Protein AF-A0A2A8LI61-F1 (afdb_monomer_lite)

Sequence (81 aa):
MSSANQAGPVGVTISRNNNPPGLDGANYGTAAGQEVVAFGFFQVVAGDTITLVNISGQSIAIGGDTGSNQPAARLSFFKIS

Secondary structure (DSSP, 8-state):
-------S-EEEEEEETTEEEEEEEEE---SSS------------TT--EEEEE-SSS----S---SS--PPP--------

pLDDT: mean 80.7, std 13.93, range [27.89, 93.5]

Structure (mmCIF, N/CA/C/O backbone):
data_AF-A0A2A8LI61-F1
#
_entry.id   AF-A0A2A8LI61-F1
#
loop_
_atom_site.group_PDB
_atom_site.id
_atom_site.type_symbol
_atom_site.label_atom_id
_atom_site.label_alt_id
_atom_site.label_comp_id
_atom_site.label_asym_id
_atom_site.label_entity_id
_atom_site.label_seq_id
_atom_site.pdbx_PDB_ins_code
_atom_site.Cartn_x
_atom_site.Cartn_y
_atom_site.Cartn_z
_atom_site.occupancy
_atom_site.B_iso_or_equiv
_ato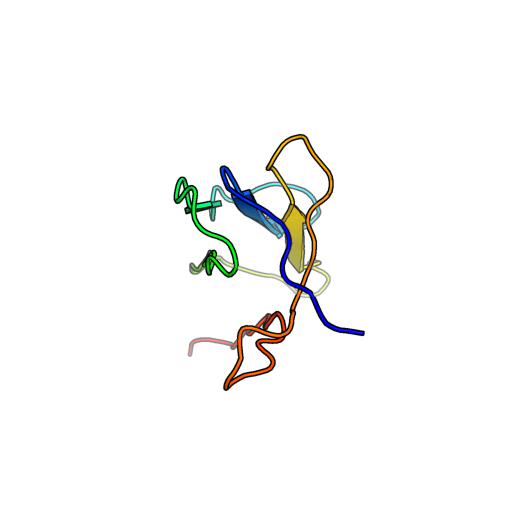m_site.auth_seq_id
_atom_site.auth_comp_id
_atom_site.auth_asym_id
_atom_site.auth_atom_id
_atom_site.pdbx_PDB_model_num
ATOM 1 N N . MET A 1 1 ? -6.123 -3.888 -20.921 1.00 35.97 1 MET A N 1
ATOM 2 C CA . MET A 1 1 ? -4.998 -2.937 -21.030 1.00 35.97 1 MET A CA 1
ATOM 3 C C . MET A 1 1 ? -3.888 -3.476 -20.152 1.00 35.97 1 MET A C 1
ATOM 5 O O . MET A 1 1 ? -4.122 -3.632 -18.961 1.00 35.97 1 MET A O 1
ATOM 9 N N . SER A 1 2 ? -2.769 -3.884 -20.748 1.00 27.89 2 SER A N 1
ATOM 10 C CA . SER A 1 2 ? -1.593 -4.374 -20.025 1.00 27.89 2 SER A CA 1
ATOM 11 C C . SER A 1 2 ? -1.017 -3.259 -19.154 1.00 27.89 2 SER A C 1
ATOM 13 O O . SER A 1 2 ? -1.049 -2.092 -19.543 1.00 27.89 2 SER A O 1
ATOM 15 N N . SER A 1 3 ? -0.480 -3.595 -17.984 1.00 34.19 3 SER A N 1
ATOM 16 C CA . SER A 1 3 ? 0.473 -2.706 -17.322 1.00 34.19 3 SER A CA 1
ATOM 17 C C . SER A 1 3 ? 1.835 -3.379 -17.305 1.00 34.19 3 SER A C 1
ATOM 19 O O . SER A 1 3 ? 1.977 -4.515 -16.864 1.00 34.19 3 SER A O 1
ATOM 21 N N . ALA A 1 4 ? 2.812 -2.673 -17.853 1.00 45.94 4 ALA A N 1
ATOM 22 C CA . ALA A 1 4 ? 4.155 -3.179 -18.071 1.00 45.94 4 ALA A CA 1
ATOM 23 C C . ALA A 1 4 ? 5.250 -2.214 -17.559 1.00 45.94 4 ALA A C 1
ATOM 25 O O . ALA A 1 4 ? 6.413 -2.411 -17.876 1.00 45.94 4 ALA A O 1
ATOM 26 N N . ASN A 1 5 ? 4.945 -1.137 -16.813 1.00 57.66 5 ASN A N 1
ATOM 27 C CA . ASN A 1 5 ? 5.663 0.124 -17.092 1.00 57.66 5 ASN A CA 1
ATOM 28 C C . ASN A 1 5 ? 6.238 0.945 -15.921 1.00 57.66 5 ASN A C 1
ATOM 30 O O . ASN A 1 5 ? 6.408 2.150 -16.100 1.00 57.66 5 ASN A O 1
ATOM 34 N N . GLN A 1 6 ? 6.573 0.391 -14.752 1.00 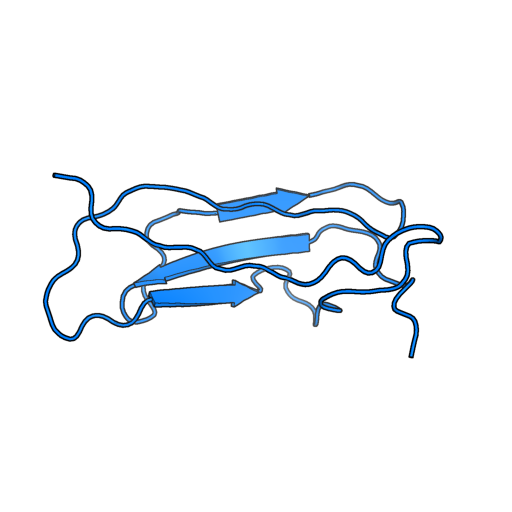67.44 6 GLN A N 1
ATOM 35 C CA . GLN A 1 6 ? 7.250 1.228 -13.746 1.00 67.44 6 GLN A CA 1
ATOM 36 C C . GLN A 1 6 ? 8.438 0.548 -13.079 1.00 67.44 6 GLN A C 1
ATOM 38 O O . GLN A 1 6 ? 8.284 -0.402 -12.316 1.00 67.44 6 GLN A O 1
ATOM 43 N N . ALA A 1 7 ? 9.625 1.072 -13.391 1.00 72.06 7 ALA A N 1
ATOM 44 C CA . ALA A 1 7 ? 10.831 0.843 -12.615 1.00 72.06 7 ALA A CA 1
ATOM 45 C C . ALA A 1 7 ? 10.705 1.545 -11.255 1.00 72.06 7 ALA A C 1
ATOM 47 O O . ALA A 1 7 ? 10.054 2.589 -11.142 1.00 72.06 7 ALA A O 1
ATOM 48 N N . GLY A 1 8 ? 11.321 0.964 -10.228 1.00 75.06 8 GLY A N 1
ATOM 49 C CA . GLY A 1 8 ? 11.387 1.557 -8.901 1.00 75.06 8 GLY A CA 1
ATOM 50 C C . GLY A 1 8 ? 12.200 2.861 -8.849 1.00 75.06 8 GLY A C 1
ATOM 51 O O . GLY A 1 8 ? 12.809 3.270 -9.841 1.00 75.06 8 GLY A O 1
ATOM 52 N N . PRO A 1 9 ? 12.247 3.509 -7.675 1.00 84.12 9 PRO A N 1
ATOM 53 C CA . PRO A 1 9 ? 11.701 3.019 -6.413 1.00 84.12 9 PRO A CA 1
ATOM 54 C C . PRO A 1 9 ? 10.181 3.190 -6.314 1.00 84.12 9 PRO A C 1
ATOM 56 O O . PRO A 1 9 ? 9.636 4.238 -6.655 1.00 84.12 9 PRO A O 1
ATOM 59 N N . VAL A 1 10 ? 9.502 2.161 -5.809 1.00 88.06 10 VAL A N 1
ATOM 60 C CA . VAL A 1 10 ? 8.085 2.221 -5.430 1.00 88.06 10 VAL A CA 1
ATOM 61 C C . VAL A 1 10 ? 7.983 1.981 -3.932 1.00 88.06 10 VAL A C 1
ATOM 63 O O . VAL A 1 10 ? 8.554 1.023 -3.415 1.00 88.06 10 VAL A O 1
ATOM 66 N N . GLY A 1 11 ? 7.256 2.856 -3.244 1.00 90.62 11 GLY A N 1
ATOM 67 C CA . GLY A 1 11 ? 7.001 2.785 -1.815 1.00 90.62 11 GLY A CA 1
ATOM 68 C C . GLY A 1 11 ? 5.515 2.921 -1.508 1.00 90.62 11 GLY A C 1
ATOM 69 O O . GLY A 1 11 ? 4.813 3.757 -2.087 1.00 90.62 11 GLY A O 1
ATOM 70 N N . VAL A 1 12 ? 5.041 2.121 -0.560 1.00 91.44 12 VAL A N 1
ATOM 71 C CA . VAL A 1 12 ? 3.687 2.207 -0.010 1.00 91.44 12 VAL A CA 1
ATOM 72 C C . VAL A 1 12 ? 3.736 2.204 1.515 1.00 91.44 12 VAL A C 1
ATOM 74 O O . VAL A 1 12 ? 4.617 1.588 2.104 1.00 91.44 12 VAL A O 1
ATOM 77 N N . THR A 1 13 ? 2.776 2.866 2.153 1.00 93.38 13 THR A N 1
ATOM 78 C CA . THR A 1 13 ? 2.557 2.802 3.603 1.00 93.38 13 THR A CA 1
ATOM 79 C C . THR A 1 13 ? 1.106 2.445 3.894 1.00 93.38 13 THR A C 1
ATOM 81 O O . THR A 1 13 ? 0.200 2.848 3.160 1.00 93.38 13 THR A O 1
ATOM 84 N N . ILE A 1 14 ? 0.861 1.683 4.955 1.00 92.50 14 ILE A N 1
ATOM 85 C CA . ILE A 1 14 ? -0.494 1.469 5.477 1.00 92.50 14 ILE A CA 1
ATOM 86 C C . ILE A 1 14 ? -0.756 2.562 6.498 1.00 92.50 14 ILE A C 1
ATOM 88 O O . ILE A 1 14 ? -0.071 2.564 7.502 1.00 92.50 14 ILE A O 1
ATOM 92 N N . SER A 1 15 ? -1.742 3.440 6.312 1.00 90.44 15 SER A N 1
ATOM 93 C CA . SER A 1 15 ? -2.077 4.495 7.279 1.00 90.44 15 SER A CA 1
ATOM 94 C C . SER A 1 15 ? -3.349 4.189 8.080 1.00 90.44 15 SER A C 1
ATOM 96 O O . SER A 1 15 ? -4.276 3.552 7.573 1.00 90.44 15 SER A O 1
ATOM 98 N N . ARG A 1 16 ? -3.404 4.680 9.327 1.00 92.19 16 ARG A N 1
ATOM 99 C CA . ARG A 1 16 ? -4.596 4.676 10.190 1.00 92.19 16 ARG A CA 1
ATOM 100 C C . ARG A 1 16 ? -5.048 6.116 10.392 1.00 92.19 16 ARG A C 1
ATOM 102 O O . ARG A 1 16 ? -4.305 6.911 10.959 1.00 92.19 16 ARG A O 1
ATOM 109 N N . ASN A 1 17 ? -6.260 6.455 9.956 1.00 92.06 17 ASN A N 1
ATOM 110 C CA . ASN A 1 17 ? -6.804 7.820 10.036 1.00 92.06 17 ASN A CA 1
ATOM 111 C C . ASN A 1 17 ? -5.842 8.878 9.455 1.00 92.06 17 ASN A C 1
ATOM 113 O O . ASN A 1 17 ? -5.649 9.937 10.046 1.00 92.06 17 ASN A O 1
ATOM 117 N N . ASN A 1 18 ? -5.205 8.569 8.318 1.00 85.94 18 ASN A N 1
ATOM 118 C CA . ASN A 1 18 ? -4.178 9.388 7.655 1.00 85.94 18 ASN A CA 1
ATOM 119 C C . ASN A 1 18 ? -2.883 9.607 8.455 1.00 85.94 18 ASN A C 1
ATOM 121 O O . ASN A 1 18 ? -2.037 10.392 8.032 1.00 85.94 18 ASN A O 1
ATOM 125 N N . ASN A 1 19 ? -2.695 8.908 9.575 1.00 86.81 19 ASN A N 1
ATOM 126 C CA . ASN A 1 19 ? -1.433 8.891 10.298 1.00 86.81 19 ASN A CA 1
ATOM 127 C C . ASN A 1 19 ? -0.654 7.615 9.935 1.00 86.81 19 ASN A C 1
ATOM 129 O O . ASN A 1 19 ? -1.190 6.515 10.125 1.00 86.81 19 ASN A O 1
ATOM 133 N N . PRO A 1 20 ? 0.575 7.715 9.401 1.00 80.94 20 PRO A N 1
ATOM 134 C CA . PRO A 1 20 ? 1.386 6.546 9.099 1.00 80.94 20 PRO A CA 1
ATOM 135 C C . PRO A 1 20 ? 1.865 5.881 10.410 1.00 80.94 20 PRO A C 1
ATOM 137 O O . PRO A 1 20 ? 2.624 6.484 11.164 1.00 80.94 20 PRO A O 1
ATOM 140 N N . PRO A 1 21 ? 1.472 4.626 10.694 1.00 78.44 21 PRO A N 1
ATOM 141 C CA . PRO A 1 21 ? 1.975 3.814 11.796 1.00 78.44 21 PRO A CA 1
ATOM 142 C C . PRO A 1 21 ? 3.409 3.301 11.556 1.00 78.44 21 PRO A C 1
ATOM 144 O O . PRO A 1 21 ? 3.883 2.484 12.337 1.00 78.44 21 PRO A O 1
ATOM 147 N N . GLY A 1 22 ? 4.086 3.727 10.480 1.00 78.69 22 GLY A N 1
ATOM 148 C CA . GLY A 1 22 ? 5.416 3.236 10.095 1.00 78.69 22 GLY A CA 1
ATOM 149 C C . GLY A 1 22 ? 5.404 1.839 9.466 1.00 78.69 22 GLY A C 1
ATOM 150 O O . GLY A 1 22 ? 6.407 1.131 9.510 1.00 78.69 22 GLY A O 1
ATOM 151 N N . LEU A 1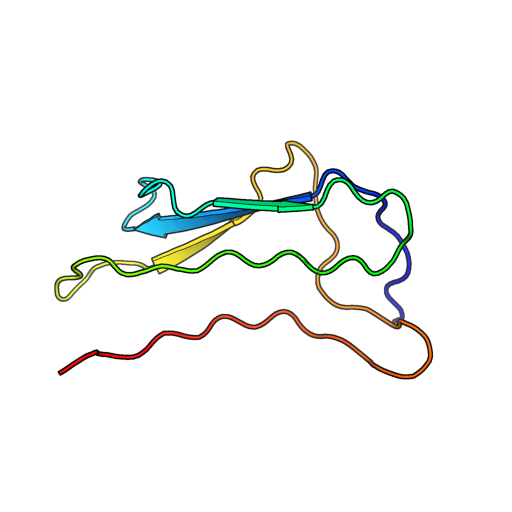 23 ? 4.261 1.414 8.917 1.00 88.38 23 LEU A N 1
ATOM 152 C CA . LEU A 1 23 ? 4.129 0.148 8.196 1.00 88.38 23 LEU A CA 1
ATOM 153 C C . LEU A 1 23 ? 4.400 0.376 6.712 1.00 88.38 23 LEU A C 1
ATOM 155 O O . LEU A 1 23 ? 3.475 0.439 5.897 1.00 88.38 23 LEU A O 1
ATOM 159 N N . ASP A 1 24 ? 5.683 0.526 6.405 1.00 92.81 24 ASP A N 1
ATOM 160 C CA . ASP A 1 24 ? 6.172 0.883 5.081 1.00 92.81 24 ASP A CA 1
ATOM 161 C C . ASP A 1 24 ? 6.697 -0.348 4.337 1.00 92.81 24 ASP A C 1
ATOM 163 O O . ASP A 1 24 ? 7.337 -1.233 4.905 1.00 92.81 24 ASP A O 1
ATOM 167 N N . GLY A 1 25 ? 6.436 -0.388 3.037 1.00 91.31 25 GLY A N 1
ATOM 168 C CA . GLY A 1 25 ? 7.002 -1.348 2.103 1.00 91.31 25 GLY A CA 1
ATOM 169 C C . GLY A 1 25 ? 7.649 -0.594 0.954 1.00 91.31 25 GLY A C 1
ATOM 170 O O . GLY A 1 25 ? 7.058 0.345 0.421 1.00 91.31 25 GLY A O 1
ATOM 171 N N . ALA A 1 26 ? 8.851 -0.999 0.555 1.00 90.56 26 ALA A N 1
ATOM 172 C CA . ALA A 1 26 ? 9.555 -0.388 -0.563 1.00 90.56 26 ALA A CA 1
ATOM 173 C C . ALA A 1 26 ? 10.225 -1.447 -1.436 1.00 90.56 26 ALA A C 1
ATOM 175 O O . ALA A 1 26 ? 10.738 -2.449 -0.938 1.00 90.56 26 ALA A O 1
ATOM 176 N N . ASN A 1 27 ? 10.248 -1.199 -2.742 1.00 86.69 27 ASN A N 1
ATOM 177 C CA . ASN A 1 27 ? 11.033 -1.967 -3.695 1.00 86.69 27 ASN A CA 1
ATOM 178 C C . ASN A 1 27 ? 11.851 -1.010 -4.570 1.00 86.69 27 ASN A C 1
ATOM 180 O O . ASN A 1 27 ? 11.314 -0.080 -5.176 1.00 86.69 27 ASN A O 1
ATOM 184 N N . TYR A 1 28 ? 13.160 -1.253 -4.623 1.00 85.62 28 TYR A N 1
ATOM 185 C CA . TYR A 1 28 ? 14.148 -0.463 -5.363 1.00 85.62 28 TYR A CA 1
ATOM 186 C C . TYR A 1 28 ? 14.590 -1.142 -6.671 1.00 85.62 28 TYR A C 1
ATOM 188 O O . TYR A 1 28 ? 15.539 -0.699 -7.315 1.00 85.62 28 TYR A O 1
ATOM 196 N N . GLY A 1 29 ? 13.926 -2.233 -7.058 1.00 77.50 29 GLY A N 1
ATOM 197 C CA . GLY A 1 29 ? 14.177 -2.956 -8.295 1.00 77.50 29 GLY A CA 1
ATOM 198 C C . GLY A 1 29 ? 13.915 -2.086 -9.522 1.00 77.50 29 GLY A C 1
ATOM 199 O O . GLY A 1 29 ? 12.943 -1.336 -9.589 1.00 77.50 29 GLY A O 1
ATOM 200 N N . THR A 1 30 ? 14.791 -2.198 -10.515 1.00 76.06 30 THR A N 1
ATOM 201 C CA . THR A 1 30 ? 14.743 -1.393 -11.744 1.00 76.06 30 THR A CA 1
ATOM 202 C C . THR A 1 30 ? 14.003 -2.081 -12.892 1.00 76.06 30 THR A C 1
ATOM 204 O O . THR A 1 30 ? 13.689 -1.438 -13.890 1.00 76.06 30 THR A O 1
ATOM 207 N N . ALA A 1 31 ? 13.702 -3.377 -12.766 1.00 73.88 31 ALA A N 1
ATOM 208 C CA . ALA A 1 31 ? 12.916 -4.121 -13.747 1.00 73.88 31 ALA A CA 1
ATOM 209 C C . ALA A 1 31 ? 11.414 -3.852 -13.574 1.00 73.88 31 ALA A C 1
ATOM 211 O O . ALA A 1 31 ? 10.950 -3.659 -12.456 1.00 73.88 31 ALA A O 1
ATOM 212 N N . ALA A 1 32 ? 10.636 -3.887 -14.655 1.00 74.44 32 ALA A N 1
ATOM 213 C CA . ALA A 1 32 ? 9.181 -3.755 -14.577 1.00 74.44 32 ALA A CA 1
ATOM 214 C C . ALA A 1 32 ? 8.517 -4.946 -13.857 1.00 74.44 32 ALA A C 1
ATOM 216 O O . ALA A 1 32 ? 9.070 -6.044 -13.810 1.00 74.44 32 ALA A O 1
ATOM 217 N N . GLY A 1 33 ? 7.309 -4.727 -13.324 1.00 71.75 33 GLY A N 1
ATOM 218 C CA . GLY A 1 33 ? 6.516 -5.777 -12.672 1.00 71.75 33 GLY A CA 1
ATOM 219 C C . GLY A 1 33 ? 6.940 -6.100 -11.236 1.00 71.75 33 GLY A C 1
ATOM 220 O O . GLY A 1 33 ? 6.660 -7.195 -10.758 1.00 71.75 33 GLY A O 1
ATOM 221 N N . GLN A 1 34 ? 7.620 -5.173 -10.552 1.00 76.25 34 GLN A N 1
ATOM 222 C CA . GLN A 1 34 ? 7.992 -5.351 -9.147 1.00 76.25 34 GLN A CA 1
ATOM 223 C C . GLN A 1 34 ? 6.765 -5.436 -8.235 1.00 76.25 34 GLN A C 1
ATOM 225 O O . GLN A 1 34 ? 5.821 -4.655 -8.364 1.00 76.25 34 GLN A O 1
ATOM 230 N N . GLU A 1 35 ? 6.833 -6.332 -7.254 1.00 82.00 35 GLU A N 1
ATOM 231 C CA . GLU A 1 35 ? 5.899 -6.368 -6.134 1.00 82.00 35 GLU A CA 1
ATOM 232 C C . GLU A 1 35 ? 6.417 -5.493 -4.986 1.00 82.00 35 GLU A C 1
ATOM 234 O O . GLU A 1 35 ? 7.613 -5.491 -4.677 1.00 82.00 35 GLU A O 1
ATOM 239 N N . VAL A 1 36 ? 5.511 -4.759 -4.338 1.00 87.25 36 VAL A N 1
ATOM 240 C CA . VAL A 1 36 ? 5.787 -4.030 -3.097 1.00 87.25 36 VAL A CA 1
ATOM 241 C C . VAL A 1 36 ? 4.793 -4.489 -2.047 1.00 87.25 36 VAL A C 1
ATOM 243 O O . VAL A 1 36 ? 3.584 -4.420 -2.265 1.00 87.25 36 VAL A O 1
ATOM 246 N N . VAL A 1 37 ? 5.308 -4.941 -0.906 1.00 88.88 37 VAL A N 1
ATOM 247 C CA . VAL A 1 37 ? 4.498 -5.462 0.195 1.00 88.88 37 VAL A CA 1
ATOM 248 C C . VAL A 1 37 ? 4.760 -4.627 1.440 1.00 88.88 37 VAL A C 1
ATOM 250 O O . VAL A 1 37 ? 5.902 -4.493 1.870 1.00 88.88 37 VAL A O 1
ATOM 253 N N . ALA A 1 38 ? 3.690 -4.100 2.028 1.00 91.19 38 ALA A N 1
ATOM 254 C CA . ALA A 1 38 ? 3.673 -3.573 3.386 1.00 91.19 38 ALA A CA 1
ATOM 255 C C . ALA A 1 38 ? 2.742 -4.452 4.224 1.00 91.19 38 ALA A C 1
ATOM 257 O O . ALA A 1 38 ? 1.676 -4.860 3.757 1.00 91.19 38 ALA A O 1
ATOM 258 N N . PHE A 1 39 ? 3.140 -4.760 5.453 1.00 92.12 39 PHE A N 1
ATOM 259 C CA . PHE A 1 39 ? 2.343 -5.564 6.373 1.00 92.12 39 PHE A CA 1
ATOM 260 C C . PHE A 1 39 ? 2.661 -5.180 7.814 1.00 92.12 39 PHE A C 1
ATOM 262 O O . PHE A 1 39 ? 3.713 -4.618 8.107 1.00 92.12 39 PHE A O 1
ATOM 269 N N . GLY A 1 40 ? 1.754 -5.509 8.725 1.00 90.44 40 GLY A N 1
ATOM 270 C CA . GLY A 1 40 ? 1.988 -5.321 10.145 1.00 90.44 40 GLY A CA 1
ATOM 271 C C . GLY A 1 40 ? 0.739 -5.548 10.972 1.00 90.44 40 GLY A C 1
ATOM 272 O O . GLY A 1 40 ? -0.311 -5.944 10.466 1.00 90.44 40 GLY A O 1
ATOM 273 N N . PHE A 1 41 ? 0.878 -5.266 12.261 1.00 89.75 41 PHE A N 1
ATOM 274 C CA . PHE A 1 41 ? -0.188 -5.370 13.243 1.00 89.75 41 PHE A CA 1
ATOM 275 C C . PHE A 1 41 ? -0.285 -4.051 13.987 1.00 89.75 41 PHE A C 1
ATOM 277 O O . PHE A 1 41 ? 0.728 -3.477 14.380 1.00 89.75 41 PHE A O 1
ATOM 284 N N . PHE A 1 42 ? -1.501 -3.574 14.202 1.00 87.56 42 PHE A N 1
ATOM 285 C CA . PHE A 1 42 ? -1.734 -2.407 15.034 1.00 87.56 42 PHE A CA 1
ATOM 286 C C . PHE A 1 42 ? -3.138 -2.461 15.615 1.00 87.56 42 PHE A C 1
ATOM 288 O O . PHE A 1 42 ? -4.048 -3.080 15.062 1.00 87.56 42 PHE A O 1
ATOM 295 N N . GLN A 1 43 ? -3.298 -1.817 16.765 1.00 89.50 43 GLN A N 1
ATOM 296 C CA . GLN A 1 43 ? -4.589 -1.717 17.418 1.00 89.50 43 GLN A CA 1
ATOM 297 C C . GLN A 1 43 ? -5.498 -0.781 16.622 1.00 89.50 43 GLN A C 1
ATOM 299 O O . GLN A 1 43 ? -5.117 0.346 16.298 1.00 89.50 43 GLN A O 1
ATOM 304 N N . VAL A 1 44 ? -6.713 -1.249 16.361 1.00 89.38 44 VAL A N 1
ATOM 305 C CA . VAL A 1 44 ? -7.781 -0.483 15.719 1.00 89.38 44 VAL A CA 1
ATOM 306 C C . VAL A 1 44 ? -8.984 -0.403 16.647 1.00 89.38 44 VAL A C 1
ATOM 308 O O . VAL A 1 44 ? -9.239 -1.311 17.441 1.00 89.38 44 VAL A O 1
ATOM 311 N N . VAL A 1 45 ? -9.721 0.695 16.552 1.00 91.44 45 VAL A N 1
ATOM 312 C CA . VAL A 1 45 ? -11.010 0.901 17.211 1.00 91.44 45 VAL A CA 1
ATOM 313 C C . VAL A 1 45 ? -12.100 1.079 16.161 1.00 91.44 45 VAL A C 1
ATOM 315 O O . VAL A 1 45 ? -11.829 1.369 14.994 1.00 91.44 45 VAL A O 1
ATOM 318 N N . ALA A 1 46 ? -13.353 0.885 16.570 1.00 91.75 46 ALA A N 1
ATOM 319 C CA . ALA A 1 46 ? -14.487 1.113 15.685 1.00 91.75 46 ALA A CA 1
ATOM 320 C C . ALA A 1 46 ? -14.470 2.557 15.157 1.00 91.75 46 ALA A C 1
ATOM 322 O O . ALA A 1 46 ? -14.330 3.502 15.931 1.00 91.75 46 ALA A O 1
ATOM 323 N N . GLY A 1 47 ? -14.616 2.706 13.839 1.00 93.50 47 GLY A N 1
ATOM 324 C CA . GLY A 1 47 ? -14.563 3.999 13.154 1.00 93.50 47 GLY A CA 1
ATOM 325 C C . GLY A 1 47 ? -13.193 4.371 12.582 1.00 93.50 47 GLY A C 1
ATOM 326 O O . GLY A 1 47 ? -13.117 5.335 11.825 1.00 93.50 47 GLY A O 1
ATOM 327 N N . ASP A 1 48 ? -12.131 3.611 12.870 1.00 92.75 48 ASP A N 1
ATOM 328 C CA . ASP A 1 48 ? -10.842 3.834 12.213 1.00 92.75 48 ASP A CA 1
ATOM 329 C C . ASP A 1 48 ? -10.904 3.539 10.712 1.00 92.75 48 ASP A C 1
ATOM 331 O O . ASP A 1 48 ? -11.493 2.552 10.269 1.00 92.75 48 ASP A O 1
ATOM 335 N N . THR A 1 49 ? -10.220 4.370 9.932 1.00 92.00 49 THR A N 1
ATOM 336 C CA . THR A 1 49 ? -10.022 4.167 8.496 1.00 92.00 49 THR A CA 1
ATOM 337 C C . THR A 1 49 ? -8.615 3.653 8.236 1.00 92.00 49 THR A C 1
ATOM 339 O O . THR A 1 49 ? -7.638 4.273 8.660 1.00 92.00 49 THR A O 1
ATOM 342 N N . ILE A 1 50 ? -8.517 2.541 7.507 1.00 90.56 50 ILE A N 1
ATOM 343 C CA . ILE A 1 50 ? -7.247 1.970 7.055 1.00 90.56 50 ILE A CA 1
ATOM 344 C C . ILE A 1 50 ? -7.079 2.272 5.572 1.00 90.56 50 ILE A C 1
ATOM 346 O O . ILE A 1 50 ? -7.956 1.945 4.772 1.00 90.56 50 ILE A O 1
ATOM 350 N N . THR A 1 51 ? -5.958 2.879 5.197 1.00 89.94 51 THR A N 1
ATOM 351 C CA . THR A 1 51 ? -5.652 3.188 3.795 1.00 89.94 51 THR A CA 1
ATOM 352 C C . THR A 1 51 ? -4.290 2.647 3.397 1.00 89.94 51 THR A C 1
ATOM 354 O O . THR A 1 51 ? -3.347 2.672 4.180 1.00 89.94 51 THR A O 1
ATOM 357 N N . LEU A 1 52 ? -4.179 2.169 2.159 1.00 89.25 52 LEU A N 1
ATOM 358 C CA . LEU A 1 52 ? -2.894 1.929 1.513 1.00 89.25 52 LEU A CA 1
ATOM 359 C C . LEU A 1 52 ? -2.527 3.190 0.729 1.00 89.25 52 LEU A C 1
ATOM 361 O O . LEU A 1 52 ? -3.280 3.616 -0.147 1.00 89.25 52 LEU A O 1
ATOM 365 N N . VAL A 1 53 ? -1.397 3.800 1.062 1.00 90.25 53 VAL A N 1
ATOM 366 C CA . VAL A 1 53 ? -0.971 5.096 0.533 1.00 90.25 53 VAL A CA 1
ATOM 367 C C . VAL A 1 53 ? 0.311 4.919 -0.266 1.00 90.25 53 VAL A C 1
ATOM 369 O O . VAL A 1 53 ? 1.266 4.306 0.199 1.00 90.25 53 VAL A O 1
ATOM 372 N N . ASN A 1 54 ? 0.342 5.484 -1.470 1.00 89.69 54 ASN A N 1
ATOM 373 C CA . ASN A 1 54 ? 1.562 5.607 -2.258 1.00 89.69 54 ASN A CA 1
ATOM 374 C C . ASN A 1 54 ? 2.454 6.711 -1.670 1.00 89.69 54 ASN A C 1
ATOM 376 O O . ASN A 1 54 ? 2.031 7.864 -1.596 1.00 89.69 54 ASN A O 1
ATOM 380 N N . ILE A 1 55 ? 3.689 6.365 -1.311 1.00 91.81 55 ILE A N 1
ATOM 381 C CA . ILE A 1 55 ? 4.694 7.290 -0.758 1.00 91.81 55 ILE A CA 1
ATOM 382 C C . ILE A 1 55 ? 5.894 7.469 -1.690 1.00 91.81 55 ILE A C 1
ATOM 384 O O . ILE A 1 55 ? 6.914 8.023 -1.296 1.00 91.81 55 ILE A O 1
ATOM 388 N N . SER A 1 56 ? 5.783 7.012 -2.938 1.00 88.12 56 SER A N 1
ATOM 389 C CA . SER A 1 56 ? 6.913 6.998 -3.867 1.00 88.12 56 SER A CA 1
ATOM 390 C C . SER A 1 56 ? 7.344 8.396 -4.326 1.00 88.12 56 SER A C 1
ATOM 392 O O . SER A 1 56 ? 8.430 8.532 -4.863 1.00 88.12 56 SER A O 1
ATOM 394 N N . GLY A 1 57 ? 6.517 9.434 -4.136 1.00 87.81 57 GLY A N 1
ATOM 395 C CA . GLY A 1 57 ? 6.768 10.792 -4.648 1.00 87.81 57 GLY A CA 1
ATOM 396 C C . GLY A 1 57 ? 6.350 11.001 -6.112 1.00 87.81 57 GLY A C 1
ATOM 397 O O . GLY A 1 57 ? 6.322 12.131 -6.591 1.00 87.81 57 GLY A O 1
ATOM 398 N N . GLN A 1 58 ? 5.940 9.930 -6.794 1.00 85.06 58 GLN A N 1
ATOM 399 C CA . GLN A 1 58 ? 5.355 9.935 -8.135 1.00 85.06 58 GLN A CA 1
ATOM 400 C C . GLN A 1 58 ? 4.101 9.063 -8.188 1.00 85.06 58 GLN A C 1
ATOM 402 O O . GLN A 1 58 ? 3.907 8.193 -7.337 1.00 85.06 58 GLN A O 1
ATOM 407 N N . SER A 1 59 ? 3.266 9.246 -9.212 1.00 85.62 59 SER A N 1
ATOM 408 C CA . SER A 1 59 ? 2.174 8.316 -9.511 1.00 85.62 59 SER A CA 1
ATOM 409 C C . SER A 1 59 ? 2.705 6.901 -9.752 1.00 85.62 59 SER A C 1
ATOM 411 O O . SER A 1 59 ? 3.777 6.727 -10.337 1.00 85.62 59 SER A O 1
ATOM 413 N N . ILE A 1 60 ? 1.943 5.902 -9.301 1.00 82.94 60 ILE A N 1
ATOM 414 C CA . ILE A 1 60 ? 2.267 4.488 -9.499 1.00 82.94 60 ILE A CA 1
ATOM 415 C C . ILE A 1 60 ? 1.199 3.785 -10.334 1.00 82.94 60 ILE A C 1
ATOM 417 O O . ILE A 1 60 ? 0.006 4.046 -10.166 1.00 82.94 60 ILE A O 1
ATOM 421 N N . ALA A 1 61 ? 1.619 2.884 -11.219 1.00 79.88 61 ALA A N 1
ATOM 422 C CA . ALA A 1 61 ? 0.711 1.974 -11.911 1.00 79.88 61 ALA A CA 1
ATOM 423 C C . ALA A 1 61 ? 0.386 0.765 -11.016 1.00 79.88 61 ALA A C 1
ATOM 425 O O . ALA A 1 61 ? 1.292 0.086 -10.535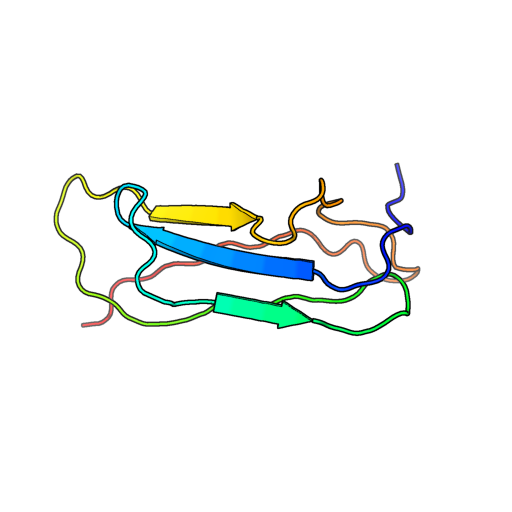 1.00 79.88 61 ALA A O 1
ATOM 426 N N . ILE A 1 62 ? -0.905 0.492 -10.795 1.00 79.9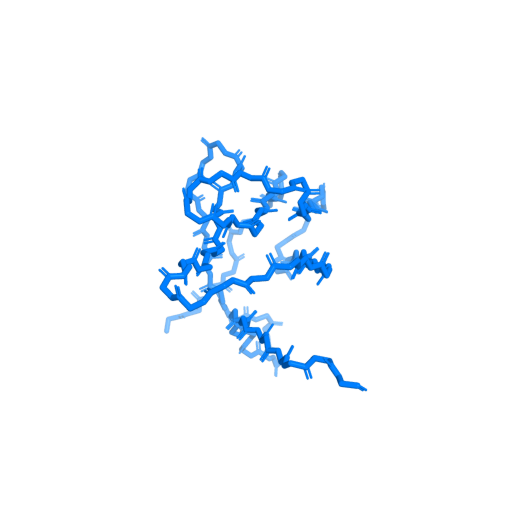4 62 ILE A N 1
ATOM 427 C CA . ILE A 1 62 ? -1.366 -0.641 -9.983 1.00 79.94 62 ILE A CA 1
ATOM 428 C C . ILE A 1 62 ? -1.902 -1.761 -10.871 1.00 79.94 62 ILE A C 1
ATOM 430 O O . ILE A 1 62 ? -2.829 -1.557 -11.655 1.00 79.94 62 ILE A O 1
ATOM 434 N N . GLY A 1 63 ? -1.359 -2.959 -10.650 1.00 70.88 63 GLY A N 1
ATOM 435 C CA . GLY A 1 63 ? -1.670 -4.171 -11.399 1.00 70.88 63 GLY A CA 1
ATOM 436 C C . GLY A 1 63 ? -1.211 -4.088 -12.846 1.00 70.88 63 GLY A C 1
ATOM 437 O O . GLY A 1 63 ? -0.854 -3.004 -13.284 1.00 70.88 63 GLY A O 1
ATOM 438 N N . GLY A 1 64 ? -1.155 -5.203 -13.577 1.00 63.41 64 GLY A N 1
ATOM 439 C CA . GLY A 1 64 ? -0.548 -5.224 -14.910 1.00 63.41 64 GLY A CA 1
ATOM 440 C C . GLY A 1 64 ? -0.560 -6.549 -15.631 1.00 63.41 64 GLY A C 1
ATOM 441 O O . GLY A 1 64 ? -1.194 -7.476 -15.162 1.00 63.41 64 GLY A O 1
ATOM 442 N N . ASP A 1 65 ? 0.107 -6.604 -16.779 1.00 62.28 65 ASP A N 1
ATOM 443 C CA . ASP A 1 65 ? 0.373 -7.829 -17.529 1.00 62.28 65 ASP A CA 1
ATOM 444 C C . ASP A 1 65 ? 1.868 -8.116 -17.424 1.00 62.28 65 ASP A C 1
ATOM 446 O O . ASP A 1 65 ? 2.689 -7.405 -18.005 1.00 62.28 65 ASP A O 1
ATOM 450 N N . THR A 1 66 ? 2.224 -9.127 -16.630 1.00 64.38 66 THR A N 1
ATOM 451 C CA . THR A 1 66 ? 3.612 -9.593 -16.495 1.00 64.38 66 THR A CA 1
ATOM 452 C C . THR A 1 66 ? 3.877 -10.817 -17.379 1.00 64.38 66 THR A C 1
ATOM 454 O O . THR A 1 66 ? 4.741 -11.636 -17.065 1.00 64.38 66 THR A O 1
ATOM 457 N N . GLY A 1 67 ? 3.109 -10.994 -18.457 1.00 67.69 67 GLY A N 1
ATOM 458 C CA . GLY A 1 67 ? 3.181 -12.113 -19.391 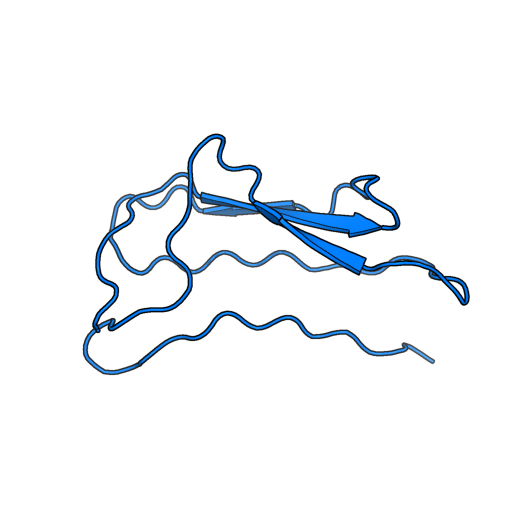1.00 67.69 67 GLY A CA 1
ATOM 459 C C . GLY A 1 67 ? 2.238 -13.258 -19.019 1.00 67.69 67 GLY A C 1
ATOM 460 O O . GLY A 1 67 ? 1.275 -13.525 -19.729 1.00 67.69 67 GLY A O 1
ATOM 461 N N . SER A 1 68 ? 2.521 -13.978 -17.928 1.00 61.59 68 SER A N 1
ATOM 462 C CA . SER A 1 68 ? 1.745 -15.170 -17.525 1.00 61.59 68 SER A CA 1
ATOM 463 C C . SER A 1 68 ? 0.700 -14.914 -16.441 1.00 61.59 68 SER A C 1
ATOM 465 O O . SER A 1 68 ? -0.181 -15.745 -16.235 1.00 61.59 68 SER A O 1
ATOM 467 N N . ASN A 1 69 ? 0.785 -13.774 -15.756 1.00 60.31 69 ASN A N 1
ATOM 468 C CA . ASN A 1 69 ? -0.107 -13.392 -14.673 1.00 60.31 69 ASN A CA 1
ATOM 469 C C . ASN A 1 69 ? -0.549 -11.942 -14.857 1.00 60.31 69 ASN A C 1
ATOM 471 O O . ASN A 1 69 ? 0.234 -11.089 -15.271 1.00 60.31 69 ASN A O 1
ATOM 475 N N . GLN A 1 70 ? -1.793 -11.672 -14.461 1.00 66.19 70 GLN A N 1
ATOM 476 C CA . GLN A 1 70 ? -2.311 -10.319 -14.311 1.00 66.19 70 GLN A CA 1
ATOM 477 C C . GLN A 1 70 ? -2.317 -9.953 -12.821 1.00 66.19 70 GLN A C 1
ATOM 479 O O . GLN A 1 70 ? -3.370 -10.075 -12.183 1.00 66.19 70 GLN A O 1
ATOM 484 N N . PRO A 1 71 ? -1.170 -9.611 -12.196 1.00 65.50 71 PRO A N 1
ATOM 485 C CA . PRO A 1 71 ? -1.171 -9.289 -10.778 1.00 65.50 71 PRO A CA 1
ATOM 486 C C . PRO A 1 71 ? -2.102 -8.098 -10.538 1.00 65.50 71 PRO A C 1
ATOM 488 O O . PRO A 1 71 ? -2.005 -7.072 -11.204 1.00 65.50 71 PRO A O 1
ATOM 491 N N . ALA A 1 72 ? -3.029 -8.255 -9.598 1.00 69.31 72 ALA A N 1
ATOM 492 C CA . ALA A 1 72 ? -3.849 -7.176 -9.062 1.00 69.31 72 ALA A CA 1
ATOM 493 C C . ALA A 1 72 ? -3.284 -6.768 -7.697 1.00 69.31 72 ALA A C 1
ATOM 495 O O . ALA A 1 72 ? -2.777 -7.625 -6.969 1.00 69.31 72 ALA A O 1
ATOM 496 N N . ALA A 1 73 ? -3.404 -5.492 -7.319 1.00 79.75 73 ALA A N 1
ATOM 497 C CA . ALA A 1 73 ? -3.133 -5.107 -5.935 1.00 79.75 73 ALA A CA 1
ATOM 498 C C . ALA A 1 73 ? -4.131 -5.778 -4.990 1.00 79.75 73 ALA A C 1
ATOM 500 O O . ALA A 1 73 ? -5.316 -5.919 -5.301 1.00 79.75 73 ALA A O 1
ATOM 501 N N . ARG A 1 74 ? -3.639 -6.174 -3.816 1.00 84.31 74 ARG A N 1
ATOM 502 C CA . ARG A 1 74 ? -4.431 -6.814 -2.767 1.00 84.31 74 ARG A CA 1
ATOM 503 C C . ARG A 1 74 ? -4.215 -6.063 -1.461 1.00 84.31 74 ARG A C 1
ATOM 505 O O . ARG A 1 74 ? -3.078 -5.837 -1.065 1.00 84.31 74 ARG A O 1
ATOM 512 N N . LEU A 1 75 ? -5.307 -5.723 -0.783 1.00 85.94 75 LEU A N 1
ATOM 513 C CA . LEU A 1 75 ? -5.300 -5.275 0.607 1.00 85.94 75 LEU A CA 1
ATOM 514 C C . LEU A 1 75 ? -6.105 -6.287 1.413 1.00 85.94 75 LEU A C 1
ATOM 516 O O . LEU A 1 75 ? -7.277 -6.517 1.129 1.00 85.94 75 LEU A O 1
ATOM 520 N N . SER A 1 76 ? -5.457 -6.920 2.385 1.00 89.12 76 SER A N 1
ATOM 521 C CA . SER A 1 76 ? -6.084 -7.894 3.276 1.00 89.12 76 SER A CA 1
ATOM 522 C C . SER A 1 76 ? -5.894 -7.448 4.715 1.00 89.12 76 SER A C 1
ATOM 524 O O . SER A 1 76 ? -4.800 -7.046 5.101 1.00 89.12 76 SER A O 1
ATOM 526 N N . PHE A 1 77 ? -6.955 -7.535 5.508 1.00 87.56 77 PHE A N 1
ATOM 527 C CA . PHE A 1 77 ? -6.916 -7.311 6.946 1.00 87.56 77 PHE A CA 1
ATOM 528 C C . PHE A 1 77 ? -7.825 -8.330 7.625 1.00 87.56 77 PHE A C 1
ATOM 530 O O . PHE A 1 77 ? -8.846 -8.741 7.075 1.00 87.56 77 PHE A O 1
ATOM 537 N N . PHE A 1 78 ? -7.441 -8.757 8.819 1.00 90.88 78 PHE A N 1
ATOM 538 C CA . PHE A 1 78 ? -8.199 -9.709 9.615 1.00 90.88 78 PHE A CA 1
ATOM 539 C C . PHE A 1 78 ? -7.994 -9.400 11.093 1.00 90.88 78 PHE A C 1
ATOM 541 O O . PHE A 1 78 ? -6.957 -8.877 11.503 1.00 90.88 78 PHE A O 1
ATOM 548 N N . LYS A 1 79 ? -9.005 -9.716 11.901 1.00 90.19 79 LYS A N 1
ATOM 549 C CA . LYS A 1 79 ? -8.893 -9.641 13.354 1.00 90.19 79 LYS A CA 1
ATOM 550 C C . LYS A 1 79 ? -8.044 -10.815 13.848 1.00 90.19 79 LYS A C 1
ATOM 552 O O . LYS A 1 79 ? -8.291 -11.951 13.458 1.00 90.19 79 LYS A O 1
ATOM 557 N N . ILE A 1 80 ? -7.103 -10.531 14.744 1.00 88.44 80 ILE A N 1
ATOM 558 C CA . ILE A 1 80 ? -6.364 -11.540 15.512 1.00 88.44 80 ILE A CA 1
ATOM 559 C C . ILE A 1 80 ? -7.049 -11.676 16.873 1.00 88.44 80 ILE A C 1
ATOM 561 O O . ILE A 1 80 ? -7.419 -10.666 17.479 1.00 88.44 80 ILE A O 1
ATOM 565 N N . SER A 1 81 ? -7.280 -12.912 17.308 1.00 81.75 81 SER A N 1
ATOM 566 C CA . SER A 1 81 ? -7.986 -13.278 18.544 1.00 81.75 81 SER A CA 1
ATOM 567 C C . SER A 1 81 ? -7.160 -14.226 19.385 1.00 81.75 81 SER A C 1
ATOM 569 O O . SER A 1 81 ? -6.595 -15.154 18.765 1.00 81.75 81 SER A O 1
#

Foldseek 3Di:
DFDFDDADFWKKFKDKVPHGPVQMWTDNGGGTPDDTDTDDDDDDDPPIDIDIDTPRPDDDDAWGCPPPDGDGDDDDDDDDD

Radius of gyration: 14.17 Å; chains: 1; bounding box: 29×26×40 Å

Organism: Bacillus cereus (NCBI:txid1396)